Protein AF-A0A351SYT5-F1 (afdb_monomer)

Mean predicted aligned error: 6.5 Å

Nearest PDB structures (foldseek):
  6lg2-assembly1_A  TM=8.361E-01  e=4.680E-02  Corynebacterium gluta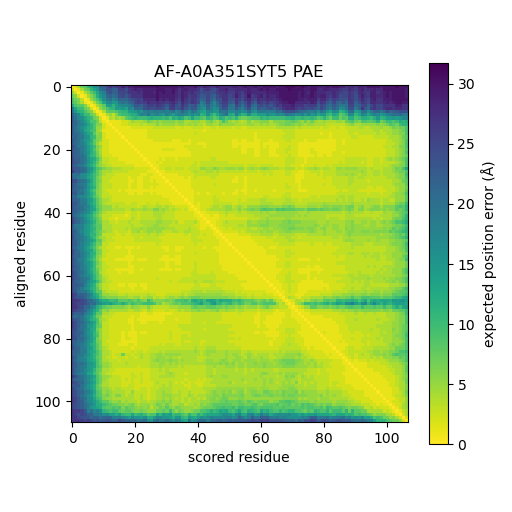micum ATCC 13032
  5eeg-assembly1_B  TM=5.554E-01  e=3.115E-02  Streptomyces peucetius
  3glx-assembly1_A-2  TM=6.170E-01  e=7.450E-02  Corynebacterium diphtheriae
  2qq9-assembly1_A-2  TM=6.232E-01  e=7.450E-02  Corynebacterium diphtheriae
  2it0-assembly1_C  TM=4.796E-01  e=1.056E-01  Mycobacterium tuberculosis

Structure (mmCIF, N/CA/C/O backbone):
data_AF-A0A351SYT5-F1
#
_entry.id   AF-A0A351SYT5-F1
#
loop_
_atom_site.group_PDB
_atom_site.id
_atom_site.type_symbol
_atom_site.label_atom_id
_atom_site.label_alt_id
_atom_site.label_comp_id
_atom_site.label_asym_id
_atom_site.label_entity_id
_atom_site.label_seq_id
_atom_site.pdbx_PDB_ins_code
_atom_site.Cartn_x
_atom_site.Cartn_y
_atom_site.Cartn_z
_atom_site.occupancy
_atom_site.B_iso_or_equiv
_atom_site.auth_seq_id
_atom_site.auth_comp_id
_atom_site.auth_asym_id
_atom_site.auth_atom_id
_atom_site.pdbx_PDB_model_num
ATOM 1 N N . MET A 1 1 ? 38.202 -0.095 16.818 1.00 46.66 1 MET A N 1
ATOM 2 C CA . MET A 1 1 ? 36.871 -0.696 17.046 1.00 46.66 1 MET A CA 1
ATOM 3 C C . MET A 1 1 ? 35.839 0.418 17.076 1.00 46.66 1 MET A C 1
ATOM 5 O O . MET A 1 1 ? 35.853 1.207 18.006 1.00 46.66 1 MET A O 1
ATOM 9 N N . ALA A 1 2 ? 34.990 0.520 16.056 1.00 37.84 2 ALA A N 1
ATOM 10 C CA . ALA A 1 2 ? 33.798 1.362 16.094 1.00 37.84 2 ALA A CA 1
ATOM 11 C C . ALA A 1 2 ? 32.736 0.673 15.233 1.00 37.84 2 ALA A C 1
ATOM 13 O O . ALA A 1 2 ? 32.815 0.681 14.007 1.00 37.84 2 ALA A O 1
ATOM 14 N N . GLN A 1 3 ? 31.806 -0.015 15.896 1.00 42.59 3 GLN A N 1
ATOM 15 C CA . GLN A 1 3 ? 30.657 -0.654 15.266 1.00 42.59 3 GLN A CA 1
ATOM 16 C C . GLN A 1 3 ? 29.766 0.438 14.668 1.00 42.59 3 GLN A C 1
ATOM 18 O O . GLN A 1 3 ? 29.055 1.145 15.380 1.00 42.59 3 GLN A O 1
ATOM 23 N N . SER A 1 4 ? 29.833 0.602 13.351 1.00 39.66 4 SER A N 1
ATOM 24 C CA . SER A 1 4 ? 28.925 1.464 12.604 1.00 39.66 4 SER A CA 1
ATOM 25 C C . SER A 1 4 ? 27.556 0.786 12.582 1.00 39.66 4 SER A C 1
ATOM 27 O O . SER A 1 4 ? 27.383 -0.259 11.959 1.00 39.66 4 SER A O 1
ATOM 29 N N . SER A 1 5 ? 26.590 1.343 13.311 1.00 39.03 5 SER A N 1
ATOM 30 C CA . SER A 1 5 ? 25.206 0.867 13.332 1.00 39.03 5 SER A CA 1
ATOM 31 C C . SER A 1 5 ? 24.672 0.707 11.900 1.00 39.03 5 SER A C 1
ATOM 33 O O . SER A 1 5 ? 24.896 1.608 11.085 1.00 39.03 5 SER A O 1
ATOM 35 N N . PRO A 1 6 ? 23.925 -0.363 11.567 1.00 40.91 6 PRO A N 1
ATOM 36 C CA . PRO A 1 6 ? 23.288 -0.471 10.267 1.00 40.91 6 PRO A CA 1
ATOM 37 C C . PRO A 1 6 ? 22.136 0.537 10.241 1.00 40.91 6 PRO A C 1
ATOM 39 O O . PRO A 1 6 ? 20.995 0.234 10.594 1.00 40.91 6 PRO A O 1
ATOM 42 N N . ARG A 1 7 ? 22.430 1.784 9.859 1.00 42.4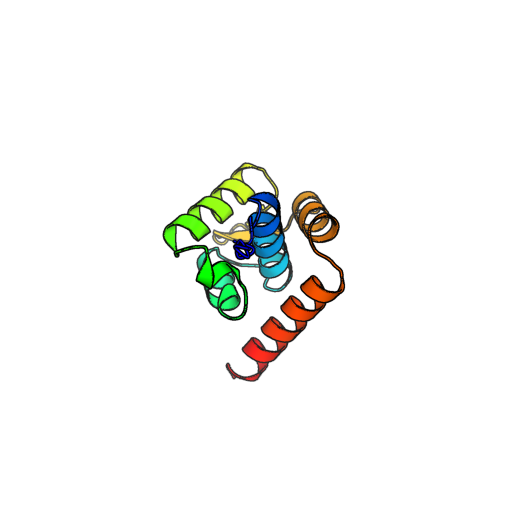4 7 ARG A N 1
ATOM 43 C CA . ARG A 1 7 ? 21.399 2.707 9.394 1.00 42.44 7 ARG A CA 1
ATOM 44 C C . ARG A 1 7 ? 20.816 2.049 8.157 1.00 42.44 7 ARG A C 1
ATOM 46 O O . ARG A 1 7 ? 21.442 2.016 7.106 1.00 42.44 7 ARG A O 1
ATOM 53 N N . THR A 1 8 ? 19.671 1.412 8.359 1.00 44.75 8 THR A N 1
ATOM 54 C CA . THR A 1 8 ? 18.913 0.699 7.339 1.00 44.75 8 THR A CA 1
ATOM 55 C C . THR A 1 8 ? 18.702 1.665 6.175 1.00 44.75 8 THR A C 1
ATOM 57 O O . THR A 1 8 ? 17.849 2.547 6.260 1.00 44.75 8 THR A O 1
ATOM 60 N N . ASN A 1 9 ? 19.505 1.537 5.115 1.00 51.28 9 ASN A N 1
ATOM 61 C CA . ASN A 1 9 ? 19.269 2.187 3.830 1.00 51.28 9 ASN A CA 1
ATOM 62 C C . ASN A 1 9 ? 18.026 1.526 3.234 1.00 51.28 9 ASN A C 1
ATOM 64 O O . ASN A 1 9 ? 18.106 0.635 2.392 1.00 51.28 9 ASN A O 1
ATOM 68 N N . VAL A 1 10 ? 16.858 1.905 3.752 1.00 60.16 10 VAL A N 1
ATOM 69 C CA . VAL A 1 10 ? 15.580 1.549 3.155 1.00 60.16 10 VAL A CA 1
ATOM 70 C C . VAL A 1 10 ? 15.566 2.227 1.793 1.00 60.16 10 VAL A C 1
ATOM 72 O O . VAL A 1 10 ? 15.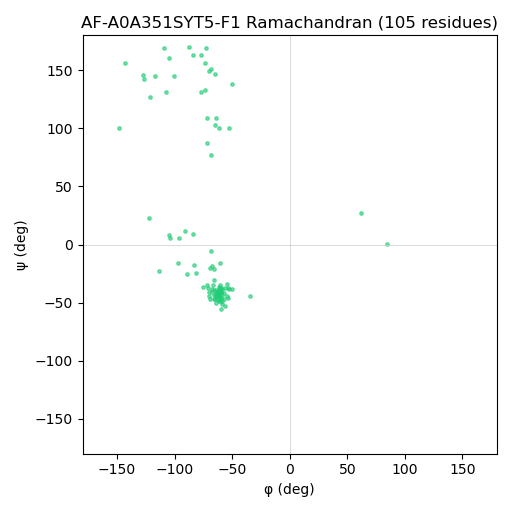503 3.451 1.694 1.00 60.16 10 VAL A O 1
ATOM 75 N N . THR A 1 11 ? 15.684 1.433 0.738 1.00 78.94 11 THR A N 1
ATOM 76 C CA . THR A 1 11 ? 15.674 1.954 -0.625 1.00 78.94 11 THR A CA 1
ATOM 77 C C . THR A 1 11 ? 14.271 2.441 -0.982 1.00 78.94 11 THR A C 1
ATOM 79 O O . THR A 1 11 ? 13.267 1.894 -0.520 1.00 78.94 11 THR A O 1
ATOM 82 N N . VAL A 1 12 ? 14.189 3.459 -1.841 1.00 79.12 12 VAL A N 1
ATOM 83 C CA . VAL A 1 12 ? 12.917 3.976 -2.385 1.00 79.12 12 VAL A CA 1
ATOM 84 C C . VAL A 1 12 ? 12.055 2.841 -2.956 1.00 79.12 12 VAL A C 1
ATOM 86 O O . VAL A 1 12 ? 10.854 2.794 -2.710 1.00 79.12 12 VAL A O 1
ATOM 89 N N . ALA A 1 13 ? 12.685 1.858 -3.605 1.00 82.88 13 ALA A N 1
ATOM 90 C CA . ALA A 1 13 ? 12.010 0.675 -4.132 1.00 82.88 13 ALA A CA 1
ATOM 91 C C . ALA A 1 13 ? 11.316 -0.172 -3.047 1.00 82.88 13 ALA A C 1
ATOM 93 O O . ALA A 1 13 ? 10.224 -0.685 -3.279 1.00 82.88 13 ALA A O 1
ATOM 94 N N . LEU A 1 14 ? 11.916 -0.313 -1.858 1.00 89.19 14 LEU A N 1
ATOM 95 C CA . LEU A 1 14 ? 11.318 -1.064 -0.750 1.00 89.19 14 LEU A CA 1
ATOM 96 C C . LEU A 1 14 ? 10.112 -0.325 -0.154 1.00 89.19 14 LEU A C 1
ATOM 98 O O . LEU A 1 14 ? 9.110 -0.952 0.198 1.00 89.19 14 LEU A O 1
ATOM 102 N N . ILE A 1 15 ? 10.192 1.005 -0.068 1.00 92.88 15 ILE A N 1
ATOM 103 C CA . ILE A 1 15 ? 9.074 1.859 0.351 1.00 92.88 15 ILE A CA 1
ATOM 104 C C . ILE A 1 15 ? 7.894 1.674 -0.601 1.00 92.88 15 ILE A C 1
ATOM 106 O O . ILE A 1 15 ? 6.806 1.296 -0.165 1.00 92.88 15 ILE A O 1
ATOM 110 N N . ASP A 1 16 ? 8.132 1.880 -1.893 1.00 94.31 16 ASP A N 1
ATOM 111 C CA . ASP A 1 16 ? 7.111 1.795 -2.932 1.00 94.31 16 ASP A CA 1
ATOM 112 C C . ASP A 1 16 ? 6.467 0.408 -2.974 1.00 94.31 16 ASP A C 1
ATOM 114 O O . ASP A 1 16 ? 5.245 0.280 -2.967 1.00 94.31 16 ASP A O 1
ATOM 118 N N . ALA A 1 17 ? 7.284 -0.645 -2.926 1.00 93.56 17 ALA A N 1
ATOM 119 C CA . ALA A 1 17 ? 6.807 -2.019 -2.890 1.00 93.56 17 ALA A CA 1
ATOM 120 C C . ALA A 1 17 ? 5.942 -2.313 -1.658 1.00 93.56 17 ALA A C 1
ATOM 122 O O . ALA A 1 17 ? 4.948 -3.029 -1.764 1.00 93.56 17 ALA A O 1
ATOM 123 N N . THR A 1 18 ? 6.284 -1.749 -0.496 1.00 94.44 18 THR A N 1
ATOM 124 C CA . THR A 1 18 ? 5.485 -1.912 0.729 1.00 94.44 18 THR A CA 1
ATOM 125 C C . THR A 1 18 ? 4.155 -1.169 0.626 1.00 94.44 18 THR A C 1
ATOM 127 O O . THR A 1 18 ? 3.127 -1.718 1.021 1.00 94.44 18 THR A O 1
ATOM 130 N N .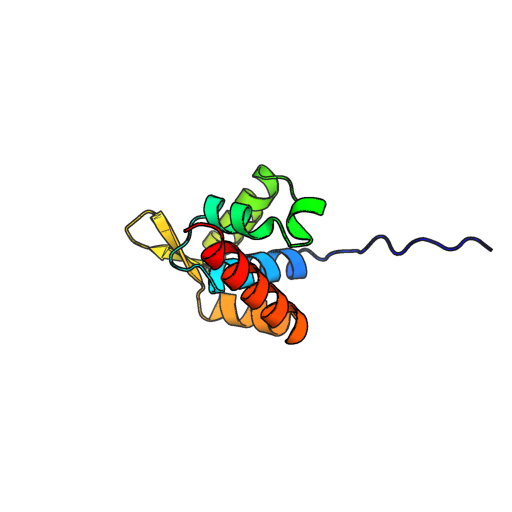 ILE A 1 19 ? 4.147 0.041 0.058 1.00 95.69 19 ILE A N 1
ATOM 131 C CA . ILE A 1 19 ? 2.919 0.806 -0.210 1.00 95.69 19 ILE A CA 1
ATOM 132 C C . ILE A 1 19 ? 2.009 0.022 -1.159 1.00 95.69 19 ILE A C 1
ATOM 134 O O . ILE A 1 19 ? 0.835 -0.168 -0.851 1.00 95.69 19 ILE A O 1
ATOM 138 N N . LEU A 1 20 ? 2.554 -0.491 -2.265 1.00 96.62 20 LEU A N 1
ATOM 139 C CA . LEU A 1 20 ? 1.813 -1.299 -3.236 1.00 96.62 20 LEU A CA 1
ATOM 140 C C . LEU A 1 20 ? 1.309 -2.611 -2.632 1.00 96.62 20 LEU A C 1
ATOM 142 O O . LEU A 1 20 ? 0.181 -3.005 -2.901 1.00 96.62 20 LEU A O 1
ATOM 146 N N . ALA A 1 21 ? 2.100 -3.275 -1.787 1.00 95.12 21 ALA A N 1
ATOM 147 C CA . ALA A 1 21 ? 1.671 -4.495 -1.111 1.00 95.12 21 ALA A CA 1
ATOM 148 C C . ALA A 1 21 ? 0.522 -4.238 -0.131 1.00 95.12 21 ALA A C 1
ATOM 150 O O . ALA A 1 21 ? -0.435 -5.007 -0.101 1.00 95.12 21 ALA A O 1
ATOM 151 N N . LEU A 1 22 ? 0.596 -3.159 0.654 1.00 94.81 22 LEU A N 1
ATOM 152 C CA . LEU A 1 22 ? -0.485 -2.760 1.555 1.00 94.81 22 LEU A CA 1
ATOM 153 C C . LEU A 1 22 ? -1.738 -2.389 0.766 1.00 94.81 22 LEU A C 1
ATOM 155 O O . LEU A 1 22 ? -2.795 -2.947 1.044 1.00 94.81 22 LEU A O 1
ATOM 159 N N . ALA A 1 23 ? -1.606 -1.520 -0.243 1.00 95.19 23 ALA A N 1
ATOM 160 C CA . ALA A 1 23 ? -2.701 -1.146 -1.132 1.00 95.19 23 ALA A CA 1
ATOM 161 C C . ALA A 1 23 ? -3.345 -2.398 -1.738 1.00 95.19 23 ALA A C 1
ATOM 163 O O . ALA A 1 23 ? -4.552 -2.559 -1.641 1.00 95.19 23 ALA A O 1
ATOM 164 N N . GLY A 1 24 ? -2.510 -3.332 -2.210 1.00 94.62 24 GLY A N 1
ATOM 165 C CA . GLY A 1 24 ? -2.790 -4.712 -2.615 1.00 94.62 24 GLY A CA 1
ATOM 166 C C . GLY A 1 24 ? -3.867 -5.432 -1.810 1.00 94.62 24 GLY A C 1
ATOM 167 O O . GLY A 1 24 ? -4.715 -6.123 -2.364 1.00 94.62 24 GLY A O 1
ATOM 168 N N . LEU A 1 25 ? -3.806 -5.276 -0.493 1.00 92.94 25 LEU A N 1
ATOM 169 C CA . LEU A 1 25 ? -4.559 -6.062 0.477 1.00 92.94 25 LEU A CA 1
ATOM 170 C C . LEU A 1 25 ? -5.845 -5.374 0.951 1.00 92.94 25 LEU A C 1
ATOM 172 O O . LEU A 1 25 ? -6.710 -6.034 1.530 1.00 92.94 25 LEU A O 1
ATOM 176 N N . ILE A 1 26 ? -5.975 -4.067 0.722 1.00 91.81 26 ILE A N 1
ATOM 177 C CA . ILE A 1 26 ? -7.121 -3.266 1.172 1.00 91.81 26 ILE A CA 1
ATOM 178 C C . ILE A 1 26 ? -7.853 -2.569 0.022 1.00 91.81 26 ILE A C 1
ATOM 180 O O . ILE A 1 26 ? -8.515 -1.571 0.261 1.00 91.81 26 ILE A O 1
ATOM 184 N N . GLN A 1 27 ? -7.731 -3.082 -1.204 1.00 91.31 27 GLN A N 1
ATOM 185 C CA . GLN A 1 27 ? -8.397 -2.518 -2.381 1.00 91.31 27 GLN A CA 1
ATOM 186 C C . GLN A 1 27 ? -9.926 -2.690 -2.343 1.00 91.31 27 GLN A C 1
ATOM 188 O O . GLN A 1 27 ? -10.392 -3.717 -1.838 1.00 91.31 27 GLN A O 1
ATOM 193 N N . PRO A 1 28 ? -10.685 -1.773 -2.976 1.00 94.19 28 PRO A N 1
ATOM 194 C CA . PRO A 1 28 ? -10.238 -0.455 -3.449 1.00 94.19 28 PRO A CA 1
ATOM 195 C C . PRO A 1 28 ? -9.828 0.443 -2.267 1.00 94.19 28 PRO A C 1
ATOM 197 O O . PRO A 1 28 ? -10.338 0.285 -1.163 1.00 94.19 28 PRO A O 1
ATOM 200 N N . THR A 1 29 ? -8.831 1.316 -2.456 1.00 94.81 29 THR A N 1
ATOM 201 C CA . THR A 1 29 ? -8.212 2.041 -1.329 1.00 94.81 29 THR A CA 1
ATOM 202 C C . THR A 1 29 ? -7.819 3.481 -1.635 1.00 94.81 29 THR A C 1
ATOM 204 O O . THR A 1 29 ? -7.532 3.829 -2.775 1.00 94.81 29 THR A O 1
ATOM 207 N N . SER A 1 30 ? -7.716 4.319 -0.606 1.00 95.19 30 SER A N 1
ATOM 208 C CA . SER A 1 30 ? -7.135 5.660 -0.704 1.00 95.19 30 SER A CA 1
ATOM 209 C C . SER A 1 30 ? -5.726 5.724 -0.099 1.00 95.19 30 SER A C 1
ATOM 211 O O . SER A 1 30 ? -5.357 4.920 0.759 1.00 95.19 30 SER A O 1
ATOM 213 N N . ALA A 1 31 ? -4.942 6.746 -0.465 1.00 94.62 31 ALA A N 1
ATOM 214 C CA . ALA A 1 31 ? -3.645 7.005 0.171 1.00 94.62 31 ALA A CA 1
ATOM 215 C C . ALA A 1 31 ? -3.763 7.108 1.705 1.00 94.62 31 ALA A C 1
ATOM 217 O O . ALA A 1 31 ? -2.908 6.616 2.445 1.00 94.62 31 ALA A O 1
ATOM 218 N N . ARG A 1 32 ? -4.860 7.704 2.192 1.00 93.50 32 ARG A N 1
ATOM 219 C CA . ARG A 1 32 ? -5.153 7.845 3.621 1.00 93.50 32 ARG A CA 1
ATOM 220 C C . ARG A 1 32 ? -5.331 6.488 4.299 1.00 93.50 32 ARG A C 1
ATOM 222 O O . ARG A 1 32 ? -4.794 6.292 5.392 1.00 93.50 32 ARG A O 1
ATOM 229 N N . ASP A 1 33 ? -6.054 5.569 3.669 1.00 92.19 33 ASP A N 1
ATOM 230 C CA . ASP A 1 33 ? -6.309 4.244 4.233 1.00 92.19 33 ASP A CA 1
ATOM 231 C C . ASP A 1 33 ? -5.031 3.419 4.267 1.00 92.19 33 ASP A C 1
ATOM 233 O O . ASP A 1 33 ? -4.673 2.895 5.322 1.00 92.19 33 ASP A O 1
ATOM 237 N N . VAL A 1 34 ? -4.269 3.395 3.170 1.00 94.31 34 VAL A N 1
ATOM 238 C CA . VAL A 1 34 ? -2.976 2.697 3.140 1.00 94.31 34 VAL A CA 1
ATOM 239 C C . VAL A 1 34 ? -2.030 3.270 4.194 1.00 94.31 34 VAL A C 1
ATOM 241 O O . VAL A 1 34 ? -1.383 2.509 4.916 1.00 94.31 34 VAL A O 1
ATOM 244 N N . TYR A 1 35 ? -1.997 4.595 4.370 1.00 93.38 35 TYR A N 1
ATOM 245 C CA . TYR A 1 35 ? -1.216 5.215 5.437 1.00 93.38 35 TYR A CA 1
ATOM 246 C C . TYR A 1 35 ? -1.691 4.753 6.819 1.00 93.38 35 TYR A C 1
ATOM 248 O O . TYR A 1 35 ? -0.862 4.424 7.671 1.00 93.38 35 TYR A O 1
ATOM 256 N N . SER A 1 36 ? -3.004 4.698 7.060 1.00 89.88 36 SER A N 1
ATOM 257 C CA . SER A 1 36 ? -3.606 4.200 8.306 1.00 89.88 36 SER A CA 1
ATOM 258 C C . SER A 1 36 ? -3.151 2.771 8.624 1.00 89.88 36 SER A C 1
ATOM 260 O O . SER A 1 36 ? -2.548 2.552 9.675 1.00 89.88 36 SER A O 1
ATOM 262 N N . PHE A 1 37 ? -3.296 1.847 7.669 1.00 88.31 37 PHE A N 1
ATOM 263 C CA . PHE A 1 37 ? -2.877 0.444 7.798 1.00 88.31 37 PHE A CA 1
ATOM 264 C C . PHE A 1 37 ? -1.353 0.261 7.869 1.00 88.31 37 PHE A C 1
ATOM 266 O O . PHE A 1 37 ? -0.860 -0.751 8.370 1.00 88.31 37 PHE A O 1
ATOM 273 N N . ALA A 1 38 ? -0.568 1.254 7.443 1.00 89.56 38 ALA A N 1
ATOM 274 C CA . ALA A 1 38 ? 0.882 1.215 7.582 1.00 89.56 38 ALA A CA 1
ATOM 275 C C . ALA A 1 38 ? 1.364 1.319 9.045 1.00 89.56 38 ALA A C 1
ATOM 277 O O . ALA A 1 38 ? 2.569 1.178 9.274 1.00 89.56 38 ALA A O 1
ATOM 278 N N . LYS A 1 39 ? 0.479 1.546 10.038 1.00 83.56 39 LYS A N 1
ATOM 279 C CA . LYS A 1 39 ? 0.829 1.757 11.460 1.00 83.56 39 LYS A CA 1
ATOM 280 C C . LYS A 1 39 ? 1.721 0.666 12.053 1.00 83.56 39 LYS A C 1
ATOM 282 O O . LYS A 1 39 ? 2.636 0.988 12.805 1.00 83.56 39 LYS A O 1
ATOM 287 N N . GLY A 1 40 ? 1.511 -0.597 11.687 1.00 78.19 40 GLY A N 1
ATOM 288 C CA . GLY A 1 40 ? 2.346 -1.712 12.156 1.00 78.19 40 GLY A CA 1
ATOM 289 C C . GLY A 1 40 ? 3.552 -2.042 11.261 1.00 78.19 40 GLY A C 1
ATOM 290 O O . GLY A 1 40 ? 4.177 -3.089 11.436 1.00 78.19 40 GLY A O 1
ATOM 291 N N . THR A 1 41 ? 3.889 -1.184 10.294 1.00 86.31 41 THR A N 1
ATOM 292 C CA . THR A 1 41 ? 5.014 -1.378 9.362 1.00 86.31 41 THR A CA 1
ATOM 293 C C . THR A 1 41 ? 6.160 -0.407 9.643 1.00 86.31 41 THR A C 1
ATOM 295 O O . THR A 1 41 ? 6.017 0.561 10.392 1.00 86.31 41 THR A O 1
ATOM 298 N N . PHE A 1 42 ? 7.318 -0.631 9.013 1.00 87.62 42 PHE A N 1
ATOM 299 C CA . PHE A 1 42 ? 8.437 0.306 9.121 1.00 87.62 42 PHE A CA 1
ATOM 300 C C . PHE A 1 42 ? 8.123 1.668 8.477 1.00 87.62 42 PHE A C 1
ATOM 302 O O . PHE A 1 42 ? 8.742 2.653 8.868 1.00 87.62 42 PHE A O 1
ATOM 309 N N . LEU A 1 43 ? 7.149 1.752 7.555 1.00 88.38 43 LEU A N 1
ATOM 310 C CA . LEU A 1 43 ? 6.822 2.979 6.819 1.00 88.38 43 LEU A CA 1
ATOM 311 C C . LEU A 1 43 ? 6.498 4.151 7.748 1.00 88.38 43 LEU A C 1
ATOM 313 O O . LEU A 1 43 ? 6.935 5.261 7.478 1.00 88.38 43 LEU A O 1
ATOM 317 N N . ARG A 1 44 ? 5.821 3.927 8.884 1.00 87.00 44 ARG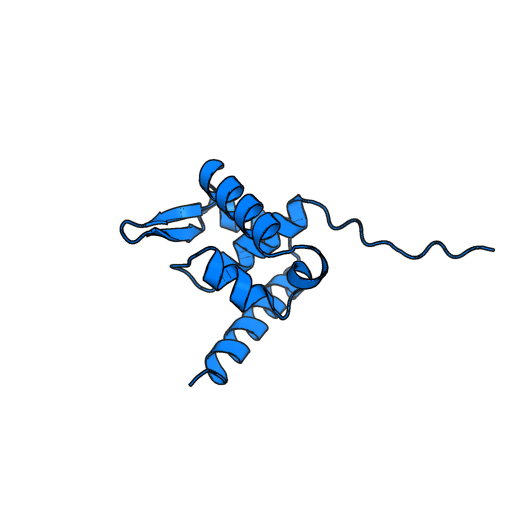 A N 1
ATOM 318 C CA . ARG A 1 44 ? 5.542 5.006 9.854 1.00 87.00 44 ARG A CA 1
ATOM 319 C C . ARG A 1 44 ? 6.772 5.526 10.589 1.00 87.00 44 ARG A C 1
ATOM 321 O O . ARG A 1 44 ? 6.722 6.628 11.121 1.00 87.00 44 ARG A O 1
ATOM 328 N N . LYS A 1 45 ? 7.854 4.747 10.638 1.00 86.44 45 LYS A N 1
ATOM 329 C CA . LYS A 1 45 ? 9.122 5.171 11.245 1.00 86.44 45 LYS A CA 1
ATOM 330 C C . LYS A 1 45 ? 9.956 6.023 10.290 1.00 86.44 45 LYS A C 1
ATOM 332 O O . LYS A 1 45 ? 10.797 6.779 10.756 1.00 86.44 45 LYS A O 1
ATOM 337 N N . VAL A 1 46 ? 9.744 5.876 8.979 1.00 87.38 46 VAL A N 1
ATOM 338 C CA . VAL A 1 46 ? 10.582 6.504 7.942 1.00 87.38 46 VAL A CA 1
ATOM 339 C C . VAL A 1 46 ? 9.853 7.559 7.109 1.00 87.38 46 VAL A C 1
ATOM 341 O O . VAL A 1 46 ? 10.502 8.444 6.564 1.00 87.38 46 VAL A O 1
ATOM 344 N N . LEU A 1 47 ? 8.521 7.509 7.028 1.00 89.56 47 LEU A N 1
ATOM 345 C CA . LEU A 1 47 ? 7.703 8.453 6.271 1.00 89.56 47 LEU A CA 1
ATOM 346 C C . LEU A 1 47 ? 6.689 9.161 7.169 1.00 89.56 47 LEU A C 1
ATOM 348 O O . LEU A 1 47 ? 5.847 8.538 7.826 1.00 89.56 47 LEU A O 1
ATOM 352 N N . ASN A 1 48 ? 6.705 10.493 7.110 1.00 92.00 48 ASN A N 1
ATOM 353 C CA . ASN A 1 48 ? 5.563 11.291 7.536 1.00 92.00 48 ASN A CA 1
ATOM 354 C C . ASN A 1 48 ? 4.417 11.174 6.507 1.00 92.00 48 ASN A C 1
ATOM 356 O O . ASN A 1 48 ? 4.592 10.642 5.407 1.00 92.00 48 ASN A O 1
ATOM 360 N N . LYS A 1 49 ? 3.229 11.662 6.879 1.00 92.25 49 LYS A N 1
ATOM 361 C CA . LYS A 1 49 ? 2.017 11.555 6.056 1.00 92.25 49 LYS A CA 1
ATOM 362 C C . LYS A 1 49 ? 2.191 12.177 4.666 1.00 92.25 49 LYS A C 1
ATOM 364 O O . LYS A 1 49 ? 1.886 11.532 3.673 1.00 92.25 49 LYS A O 1
ATOM 369 N N . THR A 1 50 ? 2.739 13.386 4.597 1.00 94.00 50 THR A N 1
ATOM 370 C CA . THR A 1 50 ? 2.917 14.116 3.337 1.00 94.00 50 THR A CA 1
ATOM 371 C C . THR A 1 50 ? 3.879 13.401 2.392 1.00 94.00 50 THR A C 1
ATOM 373 O O . THR A 1 50 ? 3.604 13.285 1.201 1.00 94.00 50 THR A O 1
ATOM 376 N N . THR A 1 51 ? 5.003 12.886 2.896 1.00 93.06 51 THR A N 1
ATOM 377 C CA . THR A 1 51 ? 5.948 12.128 2.066 1.00 93.06 51 THR A CA 1
ATOM 378 C C . THR A 1 51 ? 5.315 10.825 1.584 1.00 93.06 51 THR A C 1
ATOM 380 O O . THR A 1 51 ? 5.478 10.468 0.422 1.00 93.06 51 THR A O 1
ATOM 383 N N . PHE A 1 52 ? 4.540 10.144 2.432 1.00 95.25 52 PHE A N 1
ATOM 384 C CA . PHE A 1 52 ? 3.781 8.961 2.028 1.00 95.25 52 PHE A CA 1
ATOM 385 C C . PHE A 1 52 ? 2.801 9.265 0.886 1.00 95.25 52 PHE A C 1
ATOM 387 O O . PHE A 1 52 ? 2.794 8.550 -0.114 1.00 95.25 52 PHE A O 1
ATOM 394 N N . GLU A 1 53 ? 2.010 10.333 1.007 1.00 95.25 53 GLU A N 1
ATOM 395 C CA . GLU A 1 53 ? 1.052 10.750 -0.025 1.00 95.25 53 GLU A CA 1
ATOM 396 C C . GLU A 1 53 ? 1.763 11.048 -1.352 1.00 95.25 53 GLU A C 1
ATOM 398 O O . GLU A 1 53 ? 1.334 10.553 -2.390 1.00 95.25 53 GLU A O 1
ATOM 403 N N . ARG A 1 54 ? 2.931 11.708 -1.325 1.00 94.94 54 ARG A N 1
ATOM 404 C CA . ARG A 1 54 ? 3.751 11.916 -2.534 1.00 94.94 54 ARG A CA 1
ATOM 405 C C . ARG A 1 54 ? 4.221 10.611 -3.176 1.00 94.94 54 ARG A C 1
ATOM 407 O O . ARG A 1 54 ? 4.202 10.504 -4.400 1.00 94.94 54 ARG A O 1
ATOM 414 N N . HIS A 1 55 ? 4.658 9.626 -2.384 1.00 95.25 55 HIS A N 1
ATOM 415 C CA . HIS A 1 55 ? 5.013 8.306 -2.920 1.00 95.25 55 HIS A CA 1
ATOM 416 C C . HIS A 1 55 ? 3.802 7.642 -3.577 1.00 95.25 55 HIS A C 1
ATOM 418 O O . HIS A 1 55 ? 3.910 7.129 -4.688 1.00 95.25 55 HIS A O 1
ATOM 424 N N . PHE A 1 56 ? 2.643 7.693 -2.923 1.00 95.88 56 PHE A N 1
ATOM 425 C CA . PHE A 1 56 ? 1.409 7.107 -3.435 1.00 95.88 56 PHE A CA 1
ATOM 426 C C . PHE A 1 56 ? 0.953 7.764 -4.749 1.00 95.88 56 PHE A C 1
ATOM 428 O O . PHE A 1 56 ? 0.676 7.073 -5.727 1.00 95.88 56 PHE A O 1
ATOM 435 N N . GLU A 1 57 ? 0.942 9.096 -4.809 1.00 95.31 57 GLU A N 1
ATOM 436 C CA . GLU A 1 57 ? 0.609 9.853 -6.021 1.00 95.31 57 GLU A CA 1
ATOM 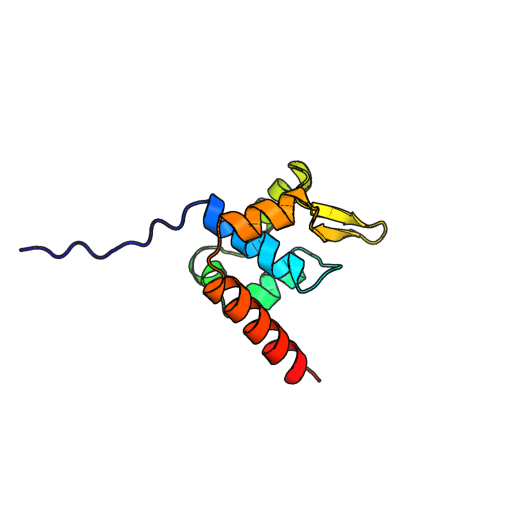437 C C . GLU A 1 57 ? 1.586 9.571 -7.162 1.00 95.31 57 GLU A C 1
ATOM 439 O O . GLU A 1 57 ? 1.173 9.419 -8.313 1.00 95.31 57 GLU A O 1
ATOM 444 N N . ARG A 1 58 ? 2.886 9.472 -6.861 1.00 96.38 58 ARG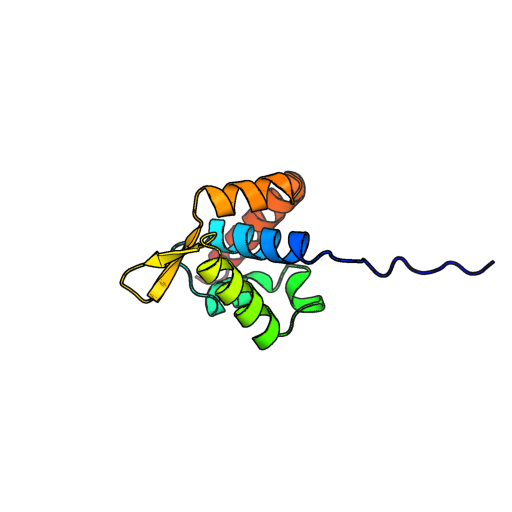 A N 1
ATOM 445 C CA . ARG A 1 58 ? 3.891 9.099 -7.858 1.00 96.38 58 ARG A CA 1
ATOM 446 C C . ARG A 1 58 ? 3.625 7.699 -8.411 1.00 96.38 58 ARG A C 1
ATOM 448 O O . ARG A 1 58 ? 3.647 7.525 -9.624 1.00 96.38 58 ARG A O 1
ATOM 455 N N . LEU A 1 59 ? 3.301 6.728 -7.556 1.00 96.62 59 LEU A N 1
ATOM 456 C CA . LEU A 1 59 ? 2.948 5.369 -7.979 1.00 96.62 59 LEU A CA 1
ATOM 457 C C . LEU A 1 59 ? 1.700 5.328 -8.872 1.00 96.62 59 LEU A C 1
ATOM 459 O O . LEU A 1 59 ? 1.657 4.545 -9.824 1.00 96.62 59 LEU A O 1
ATOM 463 N N . ALA A 1 60 ? 0.712 6.184 -8.606 1.00 95.75 60 ALA A N 1
ATOM 464 C CA . ALA A 1 60 ? -0.444 6.351 -9.483 1.00 95.75 60 ALA A CA 1
ATOM 465 C C . ALA A 1 60 ? -0.051 6.950 -10.843 1.00 95.75 60 ALA A C 1
ATOM 467 O O . ALA A 1 60 ? -0.402 6.390 -11.880 1.00 95.75 60 ALA A O 1
ATOM 468 N N . LYS A 1 61 ? 0.754 8.022 -10.859 1.00 96.06 61 LYS A N 1
ATOM 469 C CA . LYS A 1 61 ? 1.269 8.637 -12.100 1.00 96.06 61 LYS A CA 1
ATOM 470 C C . LYS A 1 61 ? 2.113 7.671 -12.938 1.00 96.06 61 LYS A C 1
ATOM 472 O O . LYS A 1 61 ? 2.055 7.705 -14.160 1.00 96.06 61 LYS A O 1
ATOM 477 N N . GLU A 1 62 ? 2.863 6.783 -12.291 1.00 95.62 62 GLU A N 1
ATOM 478 C CA . GLU A 1 62 ? 3.701 5.761 -12.935 1.00 95.62 62 GLU A CA 1
ATOM 479 C C . GLU A 1 62 ? 2.925 4.476 -13.326 1.00 95.62 62 GLU A C 1
ATOM 481 O O . GLU A 1 62 ? 3.530 3.474 -13.738 1.00 95.62 62 GLU A O 1
ATOM 486 N N . ALA A 1 63 ? 1.588 4.495 -13.223 1.00 96.25 63 ALA A N 1
ATOM 487 C CA . ALA A 1 63 ? 0.669 3.408 -13.575 1.00 96.25 63 ALA A CA 1
ATOM 488 C C . ALA A 1 63 ? 0.856 2.103 -12.770 1.00 96.25 63 ALA A C 1
ATOM 490 O O . ALA A 1 63 ? 0.533 1.005 -13.236 1.00 96.25 63 ALA A O 1
ATOM 491 N N . PHE A 1 64 ? 1.371 2.197 -11.542 1.00 97.00 64 PHE A N 1
ATOM 492 C CA . PHE A 1 64 ? 1.354 1.084 -10.584 1.00 97.00 64 PHE A CA 1
ATOM 493 C C . PHE A 1 64 ? 0.022 0.987 -9.825 1.00 97.00 64 PHE A C 1
ATOM 495 O O . PHE A 1 64 ? -0.302 -0.070 -9.279 1.00 97.00 64 PHE A O 1
ATOM 502 N N . LEU A 1 65 ? -0.763 2.066 -9.834 1.00 97.19 65 LEU A N 1
ATOM 503 C CA . LEU A 1 65 ? -2.123 2.141 -9.308 1.00 97.19 65 LEU A CA 1
ATOM 504 C C . LEU A 1 65 ? -3.060 2.683 -10.396 1.00 97.19 65 LEU A C 1
ATOM 506 O O . LEU A 1 65 ? -2.680 3.595 -11.129 1.00 97.19 65 LEU A O 1
ATOM 510 N N . TRP A 1 66 ? -4.280 2.160 -10.477 1.00 96.50 66 TRP A N 1
ATOM 511 C CA . TRP A 1 66 ? -5.356 2.737 -11.284 1.00 96.50 66 TRP A CA 1
ATOM 512 C C . TRP A 1 66 ? -6.391 3.379 -10.387 1.00 96.50 66 TRP A C 1
ATOM 514 O O . TRP A 1 66 ? -6.852 2.758 -9.431 1.00 96.50 66 TRP A O 1
ATOM 524 N N . GLN A 1 67 ? -6.760 4.613 -10.715 1.00 94.25 67 GLN A N 1
ATOM 525 C CA . GLN A 1 67 ? -7.869 5.282 -10.063 1.00 94.25 67 GLN A CA 1
ATOM 526 C C . GLN A 1 67 ? -9.184 4.666 -10.550 1.00 94.25 67 GLN A C 1
ATOM 528 O O . GLN A 1 67 ? -9.401 4.448 -11.740 1.00 94.25 67 GLN A O 1
ATOM 533 N N . THR A 1 68 ? -10.051 4.373 -9.600 1.00 91.00 68 THR A N 1
ATOM 534 C CA . THR A 1 68 ? -11.439 3.975 -9.804 1.00 91.00 68 THR A CA 1
ATOM 535 C C . THR A 1 68 ? -12.309 5.226 -9.961 1.00 91.00 68 THR A C 1
ATOM 537 O O . THR A 1 68 ? -11.913 6.325 -9.569 1.00 91.00 68 THR A O 1
ATOM 540 N N . GLY A 1 69 ? -13.524 5.078 -10.494 1.00 78.44 69 GLY A N 1
ATOM 541 C CA . GLY A 1 69 ? -14.448 6.207 -10.679 1.00 78.44 69 GLY A CA 1
ATOM 542 C C . GLY A 1 69 ? -14.848 6.936 -9.384 1.00 78.44 69 GLY A C 1
ATOM 543 O O . GLY A 1 69 ? -15.341 8.056 -9.452 1.00 78.44 69 GLY A O 1
ATOM 544 N N . THR A 1 70 ? -14.613 6.337 -8.213 1.00 83.38 70 THR A N 1
ATOM 545 C CA . THR A 1 70 ? -14.957 6.874 -6.883 1.00 83.38 70 THR A CA 1
ATOM 546 C C . THR A 1 70 ? -13.795 7.591 -6.187 1.00 83.38 70 THR A C 1
ATOM 548 O O . THR A 1 70 ? -13.924 8.000 -5.037 1.00 83.38 70 THR A O 1
ATOM 551 N N . GLY A 1 71 ? -12.649 7.762 -6.858 1.00 83.44 71 GLY A N 1
ATOM 552 C CA . GLY A 1 71 ? -11.466 8.404 -6.274 1.00 83.44 71 GLY A CA 1
ATOM 553 C C . GLY A 1 71 ? -10.569 7.471 -5.451 1.00 83.44 71 GLY A C 1
ATOM 554 O O . GLY A 1 71 ? -9.530 7.902 -4.951 1.00 83.44 71 GLY A O 1
ATOM 555 N N . GLU A 1 72 ? -10.931 6.194 -5.348 1.00 94.50 72 GLU A N 1
ATOM 556 C CA . GLU A 1 72 ? -10.109 5.134 -4.761 1.00 94.50 72 GLU A CA 1
ATOM 557 C C . GLU A 1 72 ? -9.181 4.523 -5.814 1.00 94.50 72 GLU A C 1
ATOM 559 O O . GLU A 1 72 ? -9.339 4.769 -7.006 1.00 94.50 72 GLU A O 1
ATOM 564 N N . TYR A 1 73 ? -8.230 3.696 -5.398 1.00 96.88 73 TYR A N 1
ATOM 565 C CA . TYR A 1 73 ? -7.216 3.102 -6.256 1.00 96.88 73 TYR A CA 1
ATOM 566 C C . TYR A 1 73 ? -7.169 1.581 -6.111 1.00 96.88 73 TYR A C 1
ATOM 568 O O . TYR A 1 73 ? -7.340 1.030 -5.019 1.00 96.88 73 TYR A O 1
ATOM 576 N N . VAL A 1 74 ? -6.866 0.911 -7.220 1.00 97.19 74 VAL A N 1
ATOM 577 C CA . VAL A 1 74 ? -6.557 -0.522 -7.298 1.00 97.19 74 VAL A CA 1
ATOM 578 C C . VAL A 1 74 ? -5.124 -0.712 -7.789 1.00 97.19 74 VAL A C 1
ATOM 580 O O . VAL A 1 74 ? -4.624 0.074 -8.595 1.00 97.19 74 VAL A O 1
ATOM 583 N N . VAL A 1 75 ? -4.430 -1.738 -7.297 1.00 96.81 75 VAL A N 1
ATOM 584 C CA . VAL A 1 75 ? -3.057 -2.029 -7.737 1.00 96.81 75 VAL A CA 1
ATOM 585 C C . VAL A 1 75 ? -3.101 -2.705 -9.098 1.00 96.81 75 VAL A C 1
ATOM 587 O O . VAL A 1 75 ? -3.830 -3.674 -9.298 1.00 96.81 75 VAL A O 1
ATOM 590 N N . THR A 1 76 ? -2.297 -2.208 -10.033 1.00 97.31 76 THR A N 1
ATOM 591 C CA . THR A 1 76 ? -2.196 -2.790 -11.375 1.00 97.31 76 THR A CA 1
ATOM 592 C C . THR A 1 76 ? -1.353 -4.070 -11.351 1.00 97.31 76 THR A C 1
ATOM 594 O O . THR A 1 76 ? -0.559 -4.268 -10.426 1.00 97.31 76 THR A O 1
ATOM 597 N N . PRO A 1 77 ? -1.410 -4.928 -12.387 1.00 96.88 77 PRO A N 1
ATOM 598 C CA . PRO A 1 77 ? -0.502 -6.075 -12.488 1.00 96.88 77 PRO A CA 1
ATOM 599 C C . PRO A 1 77 ? 0.983 -5.679 -12.402 1.00 96.88 77 PRO A C 1
ATOM 601 O O . PRO A 1 77 ? 1.796 -6.396 -11.819 1.00 96.88 77 PRO A O 1
ATOM 604 N N . LYS A 1 78 ? 1.335 -4.495 -12.924 1.00 95.56 78 LYS A N 1
ATOM 605 C CA . LYS A 1 78 ? 2.677 -3.905 -12.818 1.00 95.56 78 LYS A CA 1
ATOM 606 C C . LYS A 1 78 ? 3.038 -3.592 -11.358 1.00 95.56 78 LYS A C 1
ATOM 608 O O . LYS A 1 78 ? 4.154 -3.883 -10.930 1.00 95.56 78 LYS A O 1
ATOM 613 N N . GLY A 1 79 ? 2.101 -3.022 -10.597 1.00 94.25 79 GLY A N 1
ATOM 614 C CA . GLY A 1 79 ? 2.255 -2.743 -9.165 1.00 94.25 79 GLY A CA 1
ATOM 615 C C . GLY A 1 79 ? 2.412 -4.005 -8.326 1.00 94.25 79 GLY A C 1
ATOM 616 O O . GLY A 1 79 ? 3.325 -4.086 -7.504 1.00 94.25 79 GLY A O 1
ATOM 617 N N . ASP A 1 80 ? 1.591 -5.023 -8.585 1.00 94.69 80 ASP A N 1
ATOM 618 C CA . ASP A 1 80 ? 1.692 -6.314 -7.895 1.00 94.69 80 ASP A CA 1
ATOM 619 C C . ASP A 1 80 ? 3.035 -6.997 -8.195 1.00 94.69 80 ASP A C 1
ATOM 621 O O . ASP A 1 80 ? 3.699 -7.508 -7.290 1.00 94.69 80 ASP A O 1
ATOM 625 N N . LEU A 1 81 ? 3.504 -6.937 -9.446 1.00 94.06 81 LEU A N 1
ATOM 626 C CA . LEU A 1 81 ? 4.807 -7.483 -9.820 1.00 94.06 81 LEU A CA 1
ATOM 627 C C . LEU A 1 81 ? 5.959 -6.792 -9.076 1.00 94.06 81 LEU A C 1
ATOM 629 O O . LEU A 1 81 ? 6.856 -7.481 -8.584 1.00 94.06 81 LEU A O 1
ATOM 633 N N . LEU A 1 82 ? 5.933 -5.460 -8.961 1.00 92.06 82 LEU A N 1
ATOM 634 C CA . LEU A 1 82 ? 6.938 -4.710 -8.201 1.00 92.06 82 LEU A CA 1
ATOM 635 C C . LEU A 1 82 ? 6.921 -5.116 -6.721 1.00 92.06 82 LEU A C 1
ATOM 637 O O . LEU A 1 82 ? 7.957 -5.489 -6.172 1.00 92.06 82 LEU A O 1
ATOM 641 N N . ALA A 1 83 ? 5.739 -5.149 -6.100 1.00 92.81 83 ALA A N 1
ATOM 642 C CA . ALA A 1 83 ? 5.581 -5.577 -4.713 1.00 92.81 83 ALA A CA 1
ATOM 643 C C . ALA A 1 83 ? 6.122 -6.999 -4.475 1.00 92.81 83 ALA A C 1
ATOM 645 O O . ALA A 1 83 ? 6.805 -7.263 -3.482 1.00 92.81 83 ALA A O 1
ATOM 646 N N . ARG A 1 84 ? 5.859 -7.932 -5.397 1.00 90.25 84 ARG A N 1
ATOM 647 C CA . ARG A 1 84 ? 6.310 -9.327 -5.285 1.00 90.25 84 ARG A CA 1
ATOM 648 C C . ARG A 1 84 ? 7.807 -9.513 -5.490 1.00 90.25 84 ARG A C 1
ATOM 650 O O . ARG A 1 84 ? 8.373 -10.402 -4.855 1.00 90.25 84 ARG A O 1
ATOM 657 N N . ARG A 1 85 ? 8.424 -8.725 -6.374 1.00 90.12 85 ARG A N 1
ATOM 658 C CA . ARG A 1 85 ? 9.865 -8.792 -6.659 1.00 90.12 85 ARG A CA 1
ATOM 659 C C . ARG A 1 85 ? 10.702 -8.159 -5.554 1.00 90.12 85 ARG A C 1
ATOM 661 O O . ARG A 1 85 ? 11.778 -8.664 -5.260 1.00 90.12 85 ARG A O 1
ATOM 668 N N . SER A 1 86 ? 10.212 -7.079 -4.954 1.00 89.94 86 SER A N 1
ATOM 669 C CA . SER A 1 86 ? 10.971 -6.308 -3.967 1.00 89.94 86 SER A CA 1
ATOM 670 C C . SER A 1 86 ? 10.786 -6.786 -2.527 1.00 89.94 86 SER A C 1
ATOM 672 O O . SER A 1 86 ? 11.679 -6.570 -1.715 1.00 89.94 86 SER A O 1
ATOM 674 N N . LEU A 1 87 ? 9.662 -7.431 -2.198 1.00 88.88 87 LEU A N 1
ATOM 675 C CA . LEU A 1 87 ? 9.419 -7.984 -0.862 1.00 88.88 87 LEU A CA 1
ATOM 676 C C . LEU A 1 87 ? 9.665 -9.487 -0.830 1.00 88.88 87 LEU A C 1
ATOM 678 O O . LEU A 1 87 ? 9.310 -10.212 -1.760 1.00 88.88 87 LEU A O 1
ATOM 682 N N . GLN A 1 88 ? 10.170 -9.995 0.289 1.00 89.25 88 GLN A N 1
ATOM 683 C CA . GLN A 1 88 ? 10.209 -11.434 0.527 1.00 89.25 88 GLN A CA 1
ATOM 684 C C . GLN A 1 88 ? 8.806 -11.971 0.847 1.00 89.25 88 GLN A C 1
ATOM 686 O O . GLN A 1 88 ? 7.935 -11.262 1.358 1.00 89.25 88 GLN A O 1
ATOM 691 N N . ARG A 1 89 ? 8.576 -13.270 0.604 1.00 86.88 89 ARG A N 1
ATOM 692 C CA . ARG A 1 89 ? 7.285 -13.925 0.904 1.00 86.88 89 ARG A CA 1
ATOM 693 C C . ARG A 1 89 ? 6.867 -13.731 2.366 1.00 86.88 89 ARG A C 1
ATOM 695 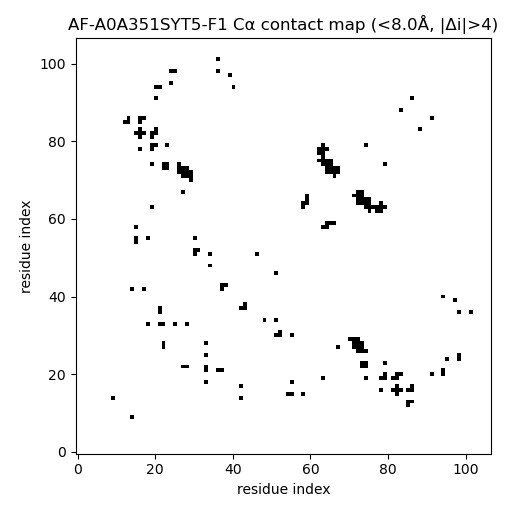O O . ARG A 1 89 ? 5.728 -13.357 2.623 1.00 86.88 89 ARG A O 1
ATOM 702 N N . LYS A 1 90 ? 7.814 -13.894 3.297 1.00 88.12 90 LYS A N 1
ATOM 703 C CA . LYS A 1 90 ? 7.601 -13.714 4.741 1.00 88.12 90 LYS A CA 1
ATOM 704 C C . LYS A 1 90 ? 7.131 -12.300 5.100 1.00 88.12 90 LYS A C 1
ATOM 706 O O . LYS A 1 90 ? 6.289 -12.139 5.978 1.00 88.12 90 LYS A O 1
ATOM 711 N N . GLU A 1 91 ? 7.650 -11.278 4.424 1.00 87.88 91 GLU A N 1
ATOM 712 C CA . GLU A 1 91 ? 7.259 -9.885 4.663 1.00 87.88 91 GLU A CA 1
ATOM 713 C C . GLU A 1 91 ? 5.838 -9.623 4.172 1.00 87.88 91 GLU A C 1
ATOM 715 O O . GLU A 1 91 ? 5.032 -9.057 4.907 1.00 87.88 91 GLU A O 1
ATOM 720 N N . ARG A 1 92 ? 5.491 -10.115 2.977 1.00 86.50 92 ARG A N 1
ATOM 721 C CA . ARG A 1 92 ? 4.119 -10.019 2.455 1.00 86.50 92 ARG A CA 1
ATOM 722 C C . ARG A 1 92 ? 3.110 -10.729 3.354 1.00 86.50 92 ARG A C 1
ATOM 724 O O . ARG A 1 92 ? 2.046 -10.178 3.623 1.00 86.50 92 ARG A O 1
ATOM 731 N N . ASP A 1 93 ? 3.446 -11.916 3.853 1.00 88.38 93 ASP A N 1
ATOM 732 C CA . ASP A 1 93 ? 2.573 -12.654 4.770 1.00 88.38 93 ASP A CA 1
ATOM 733 C C . ASP A 1 93 ? 2.425 -11.931 6.118 1.00 88.38 93 ASP A C 1
ATOM 735 O O . ASP A 1 93 ? 1.327 -11.870 6.669 1.00 88.38 93 ASP A O 1
ATOM 739 N N . LYS A 1 94 ? 3.480 -11.267 6.606 1.00 88.31 94 LYS A N 1
ATOM 740 C CA . LYS A 1 94 ? 3.385 -10.395 7.784 1.00 88.31 94 LYS A CA 1
ATOM 741 C C . LYS A 1 94 ? 2.425 -9.220 7.560 1.00 88.31 94 LYS A C 1
ATOM 743 O O . LYS A 1 94 ? 1.633 -8.921 8.450 1.00 88.31 94 LYS A O 1
ATOM 748 N N . LEU A 1 95 ? 2.466 -8.575 6.389 1.00 88.50 95 LEU A N 1
ATOM 749 C CA . LEU A 1 95 ? 1.528 -7.498 6.039 1.00 88.50 95 LEU A CA 1
ATOM 750 C C . LEU A 1 95 ? 0.078 -8.004 5.984 1.00 88.50 95 LEU A C 1
ATOM 752 O O . LEU A 1 95 ? -0.819 -7.348 6.508 1.00 88.50 95 LEU A O 1
ATOM 756 N N . ARG A 1 96 ? -0.147 -9.199 5.419 1.00 88.44 96 ARG A N 1
ATOM 757 C CA . ARG A 1 96 ? -1.466 -9.858 5.403 1.00 88.44 96 ARG A CA 1
ATOM 758 C C . ARG A 1 96 ? -2.005 -10.088 6.809 1.00 88.44 96 ARG A C 1
ATOM 760 O O . ARG A 1 96 ? -3.130 -9.693 7.097 1.00 88.44 96 ARG A O 1
ATOM 767 N N . LEU A 1 97 ? -1.199 -10.685 7.686 1.00 88.62 97 LEU A N 1
ATOM 768 C CA . LEU A 1 97 ? -1.588 -10.947 9.075 1.00 88.62 97 LEU A CA 1
ATOM 769 C C . LEU A 1 97 ? -1.893 -9.656 9.840 1.00 88.62 97 LEU A C 1
ATOM 771 O O . LEU A 1 97 ? -2.854 -9.605 10.601 1.00 88.62 97 LEU A O 1
ATOM 775 N N . LEU A 1 98 ? -1.110 -8.601 9.610 1.00 86.56 98 LEU A N 1
ATOM 776 C CA . LEU A 1 98 ? -1.339 -7.290 10.214 1.00 86.56 98 LEU A CA 1
ATOM 777 C C . LEU A 1 98 ? -2.706 -6.723 9.817 1.00 86.56 98 LEU A C 1
ATOM 779 O O . LEU A 1 98 ? -3.453 -6.282 10.686 1.00 86.56 98 LEU A O 1
ATOM 783 N N . ILE A 1 99 ? -3.059 -6.780 8.531 1.00 84.94 99 ILE A N 1
ATOM 784 C CA . ILE A 1 99 ? -4.352 -6.284 8.039 1.00 84.94 99 ILE A CA 1
ATOM 785 C C . ILE A 1 99 ? -5.511 -7.138 8.556 1.00 84.94 99 ILE A C 1
ATOM 787 O O . ILE A 1 99 ? -6.533 -6.586 8.961 1.00 84.94 99 ILE A O 1
ATOM 791 N N . LEU A 1 100 ? -5.357 -8.466 8.588 1.00 85.12 100 LEU A N 1
ATOM 792 C CA . LEU A 1 100 ? -6.361 -9.366 9.166 1.00 85.12 100 LEU A CA 1
ATOM 793 C C . LEU A 1 100 ? -6.620 -9.042 10.642 1.00 85.12 100 LEU A C 1
ATOM 795 O O . LEU A 1 100 ? -7.775 -8.955 11.056 1.00 85.12 100 LEU A O 1
ATOM 799 N N . ASN A 1 101 ? -5.560 -8.793 11.414 1.00 83.81 101 ASN A N 1
ATOM 800 C CA . ASN A 1 101 ? -5.681 -8.390 12.811 1.00 83.81 101 ASN A CA 1
ATOM 801 C C . ASN A 1 101 ? -6.352 -7.020 12.945 1.00 83.81 101 ASN A C 1
ATOM 803 O O . ASN A 1 101 ? -7.288 -6.882 13.724 1.00 83.81 101 ASN A O 1
ATOM 807 N N . GLU A 1 102 ? -5.941 -6.016 12.165 1.00 81.06 102 GLU A N 1
ATOM 808 C CA . GLU A 1 102 ? -6.585 -4.697 12.214 1.00 81.06 102 GLU A CA 1
ATOM 809 C C . GLU A 1 102 ? -8.081 -4.752 11.891 1.00 81.06 102 GLU A C 1
ATOM 811 O O . GLU A 1 102 ? -8.858 -4.040 12.522 1.00 81.06 102 GLU A O 1
ATOM 816 N N . ARG A 1 103 ? -8.500 -5.595 10.940 1.00 79.69 103 ARG A N 1
ATOM 817 C CA . ARG A 1 103 ? -9.923 -5.772 10.617 1.00 79.69 103 ARG A CA 1
ATOM 818 C C . ARG A 1 103 ? -10.690 -6.444 11.756 1.00 79.69 103 ARG A C 1
ATOM 820 O O . ARG A 1 103 ? -11.809 -6.036 12.043 1.00 79.69 103 ARG A O 1
ATOM 827 N N . ARG A 1 104 ? -10.083 -7.426 12.431 1.00 77.25 104 ARG A N 1
ATOM 828 C CA . ARG A 1 104 ? -10.713 -8.180 13.527 1.00 77.25 104 ARG A CA 1
ATOM 829 C C . ARG A 1 104 ? -11.014 -7.334 14.768 1.00 77.25 104 ARG A C 1
ATOM 831 O O . ARG A 1 104 ? -11.963 -7.638 15.472 1.00 77.25 104 ARG A O 1
ATOM 838 N N . TYR A 1 105 ? -10.213 -6.305 15.041 1.00 67.62 105 TYR A N 1
ATOM 839 C CA . TYR A 1 105 ? -10.352 -5.461 16.239 1.00 67.62 105 TYR A CA 1
ATOM 840 C C . TYR A 1 105 ? -10.965 -4.074 15.958 1.00 67.62 105 TYR A C 1
ATOM 842 O O . TYR A 1 105 ? -10.960 -3.217 16.837 1.00 67.62 105 TYR A O 1
ATOM 850 N N . LYS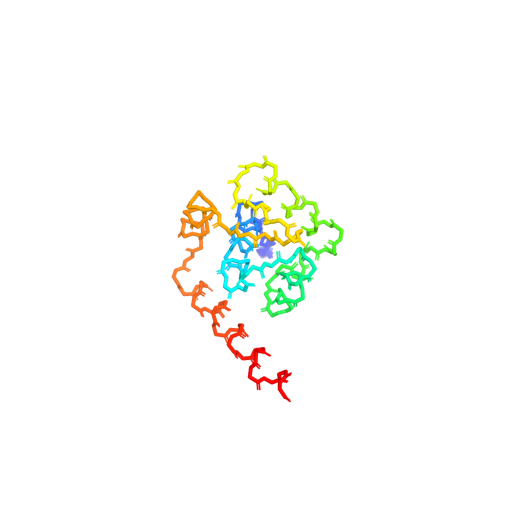 A 1 106 ? -11.458 -3.832 14.735 1.00 60.59 106 LYS A N 1
ATOM 851 C CA . LYS A 1 106 ? -12.205 -2.618 14.345 1.00 60.59 106 LYS A CA 1
ATOM 852 C C . LYS A 1 106 ? -13.724 -2.854 14.224 1.00 60.59 106 LYS A C 1
ATOM 854 O O . LYS A 1 106 ? -14.420 -1.948 13.776 1.00 60.59 106 LYS A O 1
ATOM 859 N N . THR A 1 107 ? -14.205 -4.051 14.578 1.00 47.78 107 THR A N 1
ATOM 860 C CA . THR A 1 107 ? -15.640 -4.376 14.746 1.00 47.78 107 THR A CA 1
ATOM 861 C C . THR A 1 107 ? -16.045 -4.129 16.189 1.00 47.78 107 THR A C 1
ATOM 863 O O . THR A 1 107 ? -17.176 -3.646 16.391 1.00 47.78 107 THR A O 1
#

Secondary structure (DSSP, 8-state):
-----------HHHHHHHHHHHHHHS-SB-HHHHHHHGGGSTHHHH--HHHHHHHHHHHHHTTSEEE-TTS-EEE-HHHHHHHHHHS-HHHHHHHHHHHHHHHHT--

Radius of gyration: 14.36 Å; Cα contacts (8 Å, |Δi|>4): 106; chains: 1; bounding box: 52×28×31 Å

pLDDT: mean 85.72, std 15.24, range [37.84, 97.31]

Sequence (107 aa):
MAQSSPRTNVTVALIDATILALAGLIQPTSARDVYSFAKGTFLRKVLNKTTFERHFERLAKEAFLWQTGTGEYVVTPKGDLLARRSLQRKERDKLRLLILNERRYKT

Foldseek 3Di:
DDPDPCPPPCDLLNLLLLLLLLVQQDPQADLVVSVVLCPPPCCVVPDDSVRSNVSVVVCVVVVQWDQDPVRGIDGDPVVNVSNPVNDDPVVSVVSNVSVVVVVVVVD

Solvent-accessible surface area (backbone atoms only — not comparable to full-atom values): 6201 Å² total; per-residue (Å²): 142,79,87,74,74,84,74,77,80,76,44,71,64,49,53,52,18,50,53,37,46,50,37,59,76,52,57,73,28,42,66,67,52,43,55,59,70,31,67,89,44,70,56,60,81,78,40,57,70,70,60,45,45,51,52,49,53,48,37,37,76,71,54,27,28,42,78,46,100,84,75,27,30,38,60,29,76,64,19,51,50,46,18,58,72,62,42,56,72,69,57,53,51,50,54,50,53,50,51,55,51,55,58,68,77,72,116